Protein AF-A0A1G3RNI6-F1 (afdb_monomer_lite)

Secondary structure (DSSP, 8-state):
-----------S-----EEEE-TT-SSS--EEEE----HHHHHHHHHHTS---SS-S-PPPP-HHHHHHHHHHHHEEEEE---HHHHHHTTSS-GGGGGGS-TT-PPP-HHHHHHHHHH-HHHHHHHHHHHHHHHHHHHHHHHHHHHHS---

Structure (mmCIF, N/CA/C/O backbone):
data_AF-A0A1G3RNI6-F1
#
_entry.id   AF-A0A1G3RNI6-F1
#
loop_
_atom_site.group_PDB
_atom_site.id
_atom_site.type_symbol
_atom_site.label_atom_id
_atom_site.label_alt_id
_atom_site.label_comp_id
_atom_site.label_asym_id
_atom_site.label_entity_id
_atom_site.label_seq_id
_atom_site.pdbx_PDB_ins_code
_atom_site.Cartn_x
_atom_site.Cartn_y
_atom_site.Cartn_z
_atom_site.occupancy
_atom_site.B_iso_or_equiv
_atom_site.auth_seq_id
_atom_site.auth_comp_id
_atom_site.auth_asym_id
_atom_site.auth_atom_id
_atom_site.pdbx_PDB_model_num
ATOM 1 N N . MET A 1 1 ? -11.622 -28.013 6.975 1.00 34.78 1 MET A N 1
ATOM 2 C CA . MET A 1 1 ? -12.520 -26.956 6.471 1.00 34.78 1 MET A CA 1
ATOM 3 C C . MET 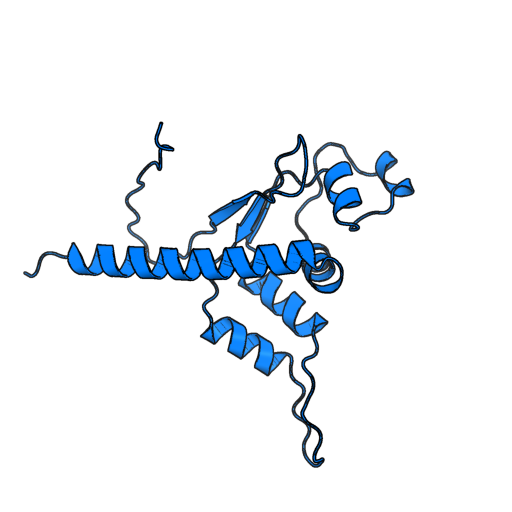A 1 1 ? -11.698 -26.106 5.522 1.00 34.78 1 MET A C 1
ATOM 5 O O . MET A 1 1 ? -10.771 -25.456 5.979 1.00 34.78 1 MET A O 1
ATOM 9 N N . SER A 1 2 ? -11.947 -26.224 4.220 1.00 32.47 2 SER A N 1
ATOM 10 C CA . SER A 1 2 ? -11.249 -25.458 3.178 1.00 32.47 2 SER A CA 1
ATOM 11 C C . SER A 1 2 ? -12.002 -24.150 2.922 1.00 32.47 2 SER A C 1
ATOM 13 O O . SER A 1 2 ? -13.236 -24.193 2.902 1.00 32.47 2 SER A O 1
ATOM 15 N N . PRO A 1 3 ? -11.327 -23.007 2.714 1.00 44.94 3 PRO A N 1
ATOM 16 C CA . PRO A 1 3 ? -12.014 -21.787 2.329 1.00 44.94 3 PRO A CA 1
ATOM 17 C C . PRO A 1 3 ? -12.487 -21.920 0.876 1.00 44.94 3 PRO A C 1
ATOM 19 O O . PRO A 1 3 ? -11.735 -22.306 -0.019 1.00 44.94 3 PRO A O 1
ATOM 22 N N . PHE A 1 4 ? -13.771 -21.642 0.669 1.00 38.84 4 PHE A N 1
ATOM 23 C CA . PHE A 1 4 ? -14.420 -21.584 -0.635 1.00 38.84 4 PHE A CA 1
ATOM 24 C C . PHE A 1 4 ? -13.830 -20.429 -1.458 1.00 38.84 4 PHE A C 1
ATOM 26 O O . PHE A 1 4 ? -14.172 -19.271 -1.231 1.00 38.84 4 PHE A O 1
ATOM 33 N N . PHE A 1 5 ? -12.995 -20.741 -2.448 1.00 46.09 5 PHE A N 1
ATOM 34 C CA . PHE A 1 5 ? -12.759 -19.856 -3.587 1.00 46.09 5 PHE A CA 1
ATOM 35 C C . PHE A 1 5 ? -13.867 -20.117 -4.613 1.00 46.09 5 PHE A C 1
ATOM 37 O O . PHE A 1 5 ? -13.974 -21.219 -5.149 1.00 46.09 5 PHE A O 1
ATOM 44 N N . LYS A 1 6 ? -14.736 -19.131 -4.863 1.00 40.56 6 LYS A N 1
ATOM 45 C CA . LYS A 1 6 ? -15.670 -19.187 -5.996 1.00 40.56 6 LYS A CA 1
ATOM 46 C C . LYS A 1 6 ? -14.869 -18.954 -7.276 1.00 40.56 6 LYS A C 1
ATOM 48 O O . LYS A 1 6 ? -14.394 -17.847 -7.503 1.00 40.56 6 LYS A O 1
ATOM 53 N N . GLU A 1 7 ? -14.741 -19.984 -8.107 1.00 42.66 7 GLU A N 1
ATOM 54 C CA . GLU A 1 7 ? -14.237 -19.839 -9.473 1.00 42.66 7 GLU A CA 1
ATOM 55 C C . GLU A 1 7 ? -15.207 -18.953 -10.268 1.00 42.66 7 GLU A C 1
ATOM 57 O O . GLU A 1 7 ? -16.403 -19.232 -10.360 1.00 42.66 7 GLU A O 1
ATOM 62 N N . HIS A 1 8 ? -14.712 -17.843 -10.806 1.00 41.16 8 HIS A N 1
ATOM 63 C CA . HIS A 1 8 ? -15.360 -17.117 -11.895 1.00 41.16 8 HIS A CA 1
ATOM 64 C C . HIS A 1 8 ? -14.480 -17.313 -13.128 1.00 41.16 8 HIS A C 1
ATOM 66 O O . HIS A 1 8 ? -13.264 -17.132 -13.072 1.00 41.16 8 HIS A O 1
ATOM 72 N N . SER A 1 9 ? -15.079 -17.773 -14.224 1.00 40.81 9 SER A N 1
ATOM 73 C CA . SER A 1 9 ? -14.409 -17.937 -15.510 1.00 40.81 9 SER A CA 1
ATOM 74 C C . SER A 1 9 ? -14.137 -16.556 -16.110 1.00 40.81 9 SER A C 1
ATOM 76 O O . SER A 1 9 ? -15.061 -15.901 -16.584 1.00 40.81 9 SER A O 1
ATOM 78 N N . TYR A 1 10 ? -12.883 -16.110 -16.067 1.00 46.41 10 TYR A N 1
ATOM 79 C CA . TYR A 1 10 ? -12.457 -14.822 -16.618 1.00 46.41 10 TYR A CA 1
ATOM 80 C C . TYR A 1 10 ? -12.061 -14.974 -18.092 1.00 46.41 10 TYR A C 1
ATOM 82 O O . TYR A 1 10 ? -10.974 -15.465 -18.403 1.00 46.41 10 TYR A O 1
ATOM 90 N N . GLN A 1 11 ? -12.956 -14.559 -18.988 1.00 43.53 11 GLN A N 1
ATOM 91 C CA . GLN A 1 11 ? -12.636 -14.183 -20.366 1.00 43.53 11 GLN A CA 1
ATOM 92 C C . GLN A 1 11 ? -12.440 -12.662 -20.404 1.00 43.53 11 GLN A C 1
ATOM 94 O O . GLN A 1 11 ? -13.375 -11.957 -20.739 1.00 43.53 11 GLN A O 1
ATOM 99 N N . ASP A 1 12 ? -11.279 -12.166 -19.980 1.00 46.31 12 ASP A N 1
ATOM 100 C CA . ASP A 1 12 ? -10.698 -10.892 -20.434 1.00 46.31 12 ASP A CA 1
ATOM 101 C C . ASP A 1 12 ? -9.311 -10.717 -19.794 1.00 46.31 12 ASP A C 1
ATOM 103 O O . ASP A 1 12 ? -9.084 -11.116 -18.650 1.00 46.31 12 ASP A O 1
ATOM 107 N N . ASP A 1 13 ? -8.365 -10.146 -20.543 1.00 55.03 13 ASP A N 1
ATOM 108 C CA . ASP A 1 13 ? -7.014 -9.766 -20.086 1.00 55.03 13 ASP A CA 1
ATOM 109 C C . ASP A 1 13 ? -7.034 -8.491 -19.204 1.00 55.03 13 ASP A C 1
ATOM 111 O O . ASP A 1 13 ? -6.018 -7.809 -19.044 1.00 55.03 13 ASP A O 1
ATOM 115 N N . GLU A 1 14 ? -8.185 -8.141 -18.622 1.00 60.84 14 GLU A N 1
ATOM 116 C CA . GLU A 1 14 ? -8.299 -7.031 -17.681 1.00 60.84 14 GLU A CA 1
ATOM 117 C C . GLU A 1 14 ? -7.696 -7.422 -16.328 1.00 60.84 14 GLU A C 1
ATOM 119 O O . GLU A 1 14 ? -8.068 -8.400 -15.677 1.00 60.84 14 GLU A O 1
ATOM 124 N N . LEU A 1 15 ? -6.710 -6.639 -15.895 1.00 68.31 15 LEU A N 1
ATOM 125 C CA . LEU A 1 15 ? -6.108 -6.777 -14.578 1.00 68.31 15 LEU A CA 1
ATOM 126 C C . LEU A 1 15 ? -7.135 -6.321 -13.536 1.00 68.31 15 LEU A C 1
ATOM 128 O O . LEU A 1 15 ? -7.372 -5.127 -13.370 1.00 68.31 15 LEU A O 1
ATOM 132 N N . HIS A 1 16 ? -7.759 -7.272 -12.845 1.00 80.75 16 HIS A N 1
ATOM 133 C CA . HIS A 1 16 ? -8.757 -6.958 -11.828 1.00 80.75 16 HIS A CA 1
ATOM 134 C C . HIS A 1 16 ? -8.106 -6.656 -10.473 1.00 80.75 16 HIS A C 1
ATOM 136 O O . HIS A 1 16 ? -7.208 -7.390 -10.043 1.00 80.75 16 HIS A O 1
ATOM 142 N N . PRO A 1 17 ? -8.571 -5.617 -9.758 1.00 89.81 17 PRO A N 1
ATOM 143 C CA . PRO A 1 17 ? -8.161 -5.394 -8.383 1.00 89.81 17 PRO A CA 1
ATOM 144 C C . PRO A 1 17 ? -8.478 -6.604 -7.496 1.00 89.81 17 PRO A C 1
ATOM 146 O O . PRO A 1 17 ? -9.539 -7.214 -7.631 1.00 89.81 17 PRO A O 1
ATOM 149 N N . VAL A 1 18 ? -7.580 -6.921 -6.566 1.00 90.38 18 VAL A N 1
ATOM 150 C CA . VAL A 1 18 ? -7.805 -7.923 -5.513 1.00 90.38 18 VAL A CA 1
ATOM 151 C C . VAL A 1 18 ? -7.802 -7.227 -4.161 1.00 90.38 18 VAL A C 1
ATOM 153 O O . VAL A 1 18 ? -6.924 -6.414 -3.880 1.00 90.38 18 VAL A O 1
ATOM 156 N N . ASP A 1 19 ? -8.793 -7.548 -3.333 1.00 93.06 19 ASP A N 1
ATOM 157 C CA . ASP A 1 19 ? -8.934 -6.997 -1.987 1.00 93.06 19 ASP A CA 1
ATOM 158 C C . ASP A 1 19 ? -8.066 -7.804 -1.005 1.00 93.06 19 ASP A C 1
ATOM 160 O O . ASP A 1 19 ? -8.241 -9.016 -0.861 1.00 93.06 19 ASP A O 1
ATOM 164 N N . PHE A 1 20 ? -7.153 -7.124 -0.310 1.00 93.75 20 PHE A N 1
ATOM 165 C CA . PHE A 1 20 ? -6.329 -7.675 0.766 1.00 93.75 20 PHE A CA 1
ATOM 166 C C . PHE A 1 20 ? -6.787 -7.108 2.108 1.00 93.75 20 PHE A C 1
ATOM 168 O O . PHE A 1 20 ? -6.869 -5.892 2.274 1.00 93.75 20 PHE A O 1
ATOM 175 N N . GLU A 1 21 ? -7.076 -7.982 3.070 1.00 94.94 21 GLU A N 1
ATOM 176 C CA . GLU A 1 21 ? -7.467 -7.590 4.428 1.00 94.94 21 GLU A CA 1
ATOM 177 C C . GLU A 1 21 ? -6.225 -7.234 5.254 1.00 94.94 21 GLU A C 1
ATOM 179 O O . GLU A 1 21 ? -5.274 -8.017 5.333 1.00 94.94 21 GLU A O 1
ATOM 184 N N . TYR A 1 22 ? -6.226 -6.046 5.858 1.00 94.56 22 TYR A N 1
ATOM 185 C CA . TYR A 1 22 ? -5.140 -5.576 6.707 1.00 94.56 22 TYR A CA 1
ATOM 186 C C . TYR A 1 22 ? -5.221 -6.262 8.079 1.00 94.56 22 TYR A C 1
ATOM 188 O O . TYR A 1 22 ? -6.173 -6.028 8.823 1.00 94.56 22 TYR A O 1
ATOM 196 N N . PRO A 1 23 ? -4.237 -7.091 8.466 1.00 93.00 23 PRO A N 1
ATOM 197 C CA . PRO A 1 23 ? -4.402 -8.010 9.593 1.00 93.00 23 PRO A CA 1
ATOM 198 C C . PRO A 1 23 ? -4.161 -7.362 10.963 1.00 93.00 23 PRO A C 1
ATOM 200 O O . PRO A 1 23 ? -4.356 -8.007 11.991 1.00 93.00 23 PRO A O 1
ATOM 203 N N . PHE A 1 24 ? -3.701 -6.108 11.004 1.00 90.00 24 PHE A N 1
ATOM 204 C CA . PHE A 1 24 ? -3.282 -5.442 12.242 1.00 90.00 24 PHE A CA 1
ATOM 205 C C . PHE A 1 24 ? -4.364 -4.548 12.861 1.00 90.00 24 PHE A C 1
ATOM 207 O O . PHE A 1 24 ? -4.081 -3.803 13.797 1.00 90.00 24 PHE A O 1
ATOM 214 N N . VAL A 1 25 ? -5.600 -4.617 12.364 1.00 86.06 25 VAL A N 1
ATOM 215 C CA . VAL A 1 25 ? -6.756 -3.940 12.962 1.00 86.06 25 VAL A CA 1
ATOM 216 C C . VAL A 1 25 ? -7.660 -4.970 13.628 1.00 86.06 25 VAL A C 1
ATOM 218 O O . VAL A 1 25 ? -8.107 -5.929 13.008 1.00 86.06 25 VAL A O 1
ATOM 221 N N . GLN A 1 26 ? -7.878 -4.809 14.932 1.00 74.19 26 GLN A N 1
ATOM 222 C CA . GLN A 1 26 ? -8.742 -5.699 15.707 1.00 74.19 26 GLN A CA 1
ATOM 223 C C . GLN A 1 26 ? -10.196 -5.233 15.602 1.00 74.19 26 GLN A C 1
ATOM 225 O O . GLN A 1 26 ? -10.470 -4.035 15.664 1.00 74.19 26 GLN A O 1
ATOM 230 N N . ASP A 1 27 ? -11.110 -6.194 15.454 1.00 76.62 27 ASP A N 1
ATOM 231 C CA . ASP A 1 27 ? -12.571 -6.014 15.427 1.00 76.62 27 ASP A CA 1
ATOM 232 C C . ASP A 1 27 ? -13.139 -5.203 14.248 1.00 76.62 27 ASP A C 1
ATOM 234 O O . ASP A 1 27 ? -14.351 -4.999 14.163 1.00 76.62 27 ASP A O 1
ATOM 238 N N . GLU A 1 28 ? -12.295 -4.792 13.301 1.00 84.12 28 GLU A N 1
ATOM 239 C CA . GLU A 1 28 ? -12.689 -4.034 12.116 1.00 84.12 28 GLU A CA 1
ATOM 240 C C . GLU A 1 28 ? -12.071 -4.620 10.853 1.00 84.12 28 GLU A C 1
ATOM 242 O O . GLU A 1 28 ? -10.932 -5.076 10.855 1.00 84.12 28 GLU A O 1
ATOM 247 N N . LYS A 1 29 ? -12.829 -4.600 9.754 1.00 90.06 29 LYS A N 1
ATOM 248 C CA . LYS A 1 29 ? -12.363 -5.097 8.459 1.00 90.06 29 LYS A CA 1
ATOM 249 C C . LYS A 1 29 ? -11.926 -3.933 7.588 1.00 90.06 29 LYS A C 1
ATOM 251 O O . LYS A 1 29 ? -12.768 -3.287 6.970 1.00 90.06 29 LYS A O 1
ATOM 256 N N . PHE A 1 30 ? -10.620 -3.702 7.530 1.00 93.75 30 PHE A N 1
ATOM 257 C CA . PHE A 1 30 ? -10.009 -2.768 6.591 1.00 93.75 30 PHE A CA 1
ATOM 258 C C . PHE A 1 30 ? -9.380 -3.544 5.437 1.00 93.75 30 PHE A C 1
ATOM 260 O O . PHE A 1 30 ? -8.521 -4.396 5.659 1.00 93.75 30 PHE A O 1
ATOM 267 N N . CYS A 1 31 ? -9.806 -3.250 4.210 1.00 94.75 31 CYS A N 1
ATOM 268 C CA . CYS A 1 31 ? -9.292 -3.902 3.010 1.00 94.75 31 CYS A CA 1
ATOM 269 C C . CYS A 1 31 ? -8.693 -2.883 2.045 1.00 94.75 31 CYS A C 1
ATOM 271 O O . CYS A 1 31 ? -9.300 -1.842 1.791 1.00 94.75 31 CYS A O 1
ATOM 273 N N . VAL A 1 32 ? -7.557 -3.228 1.442 1.00 95.94 32 VAL A N 1
ATOM 274 C CA . VAL A 1 32 ? -6.935 -2.461 0.356 1.00 95.94 32 VAL A CA 1
ATOM 275 C C . VAL A 1 32 ? -7.080 -3.236 -0.946 1.00 95.94 32 VAL A C 1
ATOM 277 O O . VAL A 1 32 ? -6.714 -4.406 -1.026 1.00 95.94 32 VAL A O 1
ATOM 280 N N . SER A 1 33 ? -7.629 -2.581 -1.963 1.00 95.69 33 SER A N 1
ATOM 281 C CA . SER A 1 33 ? -7.784 -3.131 -3.306 1.00 95.69 33 SER A CA 1
ATOM 282 C C . SER A 1 33 ? -6.523 -2.832 -4.112 1.00 95.69 33 SER A C 1
ATOM 284 O O . SER A 1 33 ? -6.223 -1.665 -4.374 1.00 95.69 33 SER A O 1
ATOM 286 N N . LEU A 1 34 ? -5.797 -3.870 -4.526 1.00 94.19 34 LEU A N 1
ATOM 287 C CA . LEU A 1 34 ? -4.540 -3.732 -5.261 1.00 94.19 34 LEU A CA 1
ATOM 288 C C . LEU A 1 34 ? -4.639 -4.262 -6.692 1.00 94.19 34 LEU A C 1
ATOM 290 O O . LEU A 1 34 ? -5.205 -5.326 -6.942 1.00 94.19 34 LEU A O 1
ATOM 294 N N . LEU A 1 35 ? -4.045 -3.520 -7.621 1.00 91.50 35 LEU A N 1
ATOM 295 C CA . LEU A 1 35 ? -3.759 -3.932 -8.986 1.00 91.50 35 LEU A CA 1
ATOM 296 C C . LEU A 1 35 ? -2.399 -4.643 -9.055 1.00 91.50 35 LEU A C 1
ATOM 298 O O . LEU A 1 35 ? -1.478 -4.311 -8.303 1.00 91.50 35 LEU A O 1
ATOM 302 N N . PRO A 1 36 ? -2.238 -5.600 -9.982 1.00 84.94 36 PRO A N 1
ATOM 303 C CA . PRO A 1 36 ? -0.954 -6.239 -10.218 1.00 84.94 36 PRO A CA 1
ATOM 304 C C . PRO A 1 36 ? 0.061 -5.225 -10.725 1.00 84.94 36 PRO A C 1
ATOM 306 O O . PRO A 1 36 ? -0.076 -4.695 -11.827 1.00 84.94 36 PRO A O 1
ATOM 309 N N . VAL A 1 37 ? 1.132 -5.057 -9.956 1.00 87.75 37 VAL A N 1
ATOM 310 C CA . VAL A 1 37 ? 2.329 -4.346 -10.396 1.00 87.75 37 VAL A CA 1
ATOM 311 C C . VAL A 1 37 ? 3.504 -5.298 -10.307 1.00 87.75 37 VAL A C 1
ATOM 313 O O . VAL A 1 37 ? 3.883 -5.708 -9.212 1.00 87.75 37 VAL A O 1
ATOM 316 N N . ASP A 1 38 ? 4.071 -5.675 -11.451 1.00 85.50 38 ASP A N 1
ATOM 317 C CA . ASP A 1 38 ? 5.190 -6.618 -11.484 1.00 85.50 38 ASP A CA 1
ATOM 318 C C . ASP A 1 38 ? 6.503 -5.972 -11.015 1.00 85.50 38 ASP A C 1
ATOM 320 O O . ASP A 1 38 ? 6.654 -4.746 -10.952 1.00 85.50 38 ASP A O 1
ATOM 324 N N . ARG A 1 39 ? 7.504 -6.802 -10.707 1.00 88.38 39 ARG A N 1
ATOM 325 C CA . ARG A 1 39 ? 8.819 -6.309 -10.286 1.00 88.38 39 ARG A CA 1
ATOM 326 C C . ARG A 1 39 ? 9.453 -5.327 -11.280 1.00 88.38 39 ARG A C 1
ATOM 328 O O . ARG A 1 39 ? 10.091 -4.366 -10.853 1.00 88.38 39 ARG A O 1
ATOM 335 N N . LYS A 1 40 ? 9.291 -5.526 -12.594 1.00 89.25 40 LYS A N 1
ATOM 336 C CA . LYS A 1 40 ? 9.880 -4.632 -13.610 1.00 89.25 40 LYS A CA 1
ATOM 337 C C . LYS A 1 40 ? 9.223 -3.255 -13.582 1.00 89.25 40 LYS A C 1
ATOM 339 O O . LYS A 1 40 ? 9.907 -2.247 -13.762 1.00 89.25 40 LYS A O 1
ATOM 344 N N . GLN A 1 41 ? 7.915 -3.202 -13.359 1.00 90.69 41 GLN A N 1
ATOM 345 C CA . GLN A 1 41 ? 7.162 -1.970 -13.177 1.00 90.69 41 GLN A CA 1
ATOM 346 C C . GLN A 1 41 ? 7.594 -1.273 -11.886 1.00 90.69 41 GLN A C 1
ATOM 348 O O . GLN A 1 41 ? 7.953 -0.099 -11.954 1.00 90.69 41 GLN A O 1
ATOM 353 N N . ARG A 1 42 ? 7.704 -1.987 -10.754 1.00 91.38 42 ARG A N 1
ATOM 354 C CA . ARG A 1 42 ? 8.239 -1.419 -9.498 1.00 91.38 42 ARG A CA 1
ATOM 355 C C . ARG A 1 42 ? 9.643 -0.828 -9.700 1.00 91.38 42 ARG A C 1
ATOM 357 O O . ARG A 1 42 ? 9.883 0.327 -9.359 1.00 91.38 42 ARG A O 1
ATOM 364 N N . GLU A 1 43 ? 10.544 -1.549 -10.370 1.00 91.69 43 GLU A N 1
ATOM 365 C CA . GLU A 1 43 ? 11.889 -1.059 -10.715 1.00 91.69 43 GLU A CA 1
ATOM 366 C C . GLU A 1 43 ? 11.862 0.180 -11.629 1.00 91.69 43 GLU A C 1
ATOM 368 O O . GLU A 1 43 ? 12.705 1.074 -11.501 1.00 91.69 43 GLU A O 1
ATOM 373 N N . LYS A 1 44 ? 10.906 0.263 -12.562 1.00 93.44 44 LYS A N 1
ATOM 374 C CA . LYS A 1 44 ? 10.713 1.445 -13.415 1.00 93.44 44 LYS A CA 1
ATOM 375 C C . LYS A 1 44 ? 10.280 2.655 -12.587 1.00 93.44 44 LYS A C 1
ATOM 377 O O . LYS A 1 44 ? 10.845 3.730 -12.784 1.00 93.44 44 LYS A O 1
ATOM 382 N N . LEU A 1 45 ? 9.343 2.480 -11.656 1.00 93.38 45 LEU A N 1
ATOM 383 C CA . LEU A 1 45 ? 8.904 3.541 -10.746 1.00 93.38 45 LEU A CA 1
ATOM 384 C C . LEU A 1 45 ? 10.060 4.016 -9.857 1.00 93.38 45 LEU A C 1
ATOM 386 O O . LEU A 1 45 ? 10.286 5.219 -9.737 1.00 93.38 45 LEU A O 1
ATOM 390 N N . MET A 1 46 ? 10.865 3.092 -9.320 1.00 91.12 46 MET A N 1
ATOM 391 C CA . MET A 1 46 ? 12.068 3.436 -8.548 1.00 91.12 46 MET A CA 1
ATOM 392 C C . MET A 1 46 ? 13.046 4.282 -9.374 1.00 91.12 46 MET A C 1
ATOM 394 O O . MET A 1 46 ? 13.537 5.306 -8.903 1.00 91.12 46 MET A O 1
ATOM 398 N N . LYS A 1 47 ? 13.300 3.899 -10.634 1.00 90.00 47 LYS A N 1
ATOM 399 C CA . LYS A 1 47 ? 14.172 4.663 -11.545 1.00 90.00 47 LYS A CA 1
ATOM 400 C C . LYS A 1 47 ? 13.626 6.059 -11.839 1.00 90.00 47 LYS A C 1
ATOM 402 O O . LYS A 1 47 ? 14.409 6.997 -11.910 1.00 90.00 47 LYS A O 1
ATOM 407 N N . GLN A 1 48 ? 12.313 6.203 -12.008 1.00 89.94 48 GLN A N 1
ATOM 408 C CA . GLN A 1 48 ? 11.667 7.503 -12.228 1.00 89.94 48 GLN A CA 1
ATOM 409 C C . GLN A 1 48 ? 11.743 8.406 -10.993 1.00 89.94 48 GLN A C 1
ATOM 411 O O . GLN A 1 48 ? 11.901 9.616 -11.129 1.00 89.94 48 GLN A O 1
ATOM 416 N N . ALA A 1 49 ? 11.680 7.818 -9.800 1.00 91.00 49 ALA A N 1
ATOM 417 C CA . ALA A 1 49 ? 11.841 8.522 -8.534 1.00 91.00 49 ALA A CA 1
ATOM 418 C C . ALA A 1 49 ? 13.312 8.814 -8.175 1.00 91.00 49 ALA A C 1
ATOM 420 O O . ALA A 1 49 ? 13.583 9.507 -7.197 1.00 91.00 49 ALA A O 1
ATOM 421 N N . THR A 1 50 ? 14.273 8.305 -8.952 1.00 88.38 50 THR A N 1
ATOM 422 C CA . THR A 1 50 ? 15.703 8.537 -8.733 1.00 88.38 50 THR A CA 1
ATOM 423 C C . THR A 1 50 ? 16.175 9.717 -9.593 1.00 88.38 50 THR A C 1
ATOM 425 O O . THR A 1 50 ? 16.149 9.624 -10.824 1.00 88.38 50 THR A O 1
ATOM 428 N N . PRO A 1 51 ? 16.628 10.835 -9.002 1.00 80.19 51 PRO A N 1
ATOM 429 C CA . PRO A 1 51 ? 17.103 11.981 -9.762 1.00 80.19 51 PRO A CA 1
ATOM 430 C C . PRO A 1 51 ? 18.362 11.623 -10.563 1.00 80.19 51 PRO A C 1
ATOM 432 O O . PRO A 1 51 ? 19.338 11.093 -10.033 1.00 80.19 51 PRO A O 1
ATOM 435 N N . GLN A 1 52 ? 18.370 11.953 -11.857 1.00 72.12 52 GLN A N 1
ATOM 436 C CA . GLN A 1 52 ? 19.560 11.801 -12.694 1.00 72.12 52 GLN A CA 1
ATOM 437 C C . GLN A 1 52 ? 20.532 12.955 -12.428 1.00 72.12 52 GLN A C 1
ATOM 439 O O . GLN A 1 52 ? 20.365 14.052 -12.959 1.00 72.12 52 GLN A O 1
ATOM 444 N N . GLN A 1 53 ? 21.573 12.722 -11.628 1.00 63.97 53 GLN A N 1
ATOM 445 C CA . GLN A 1 53 ? 22.657 13.694 -11.487 1.00 63.97 53 GLN A CA 1
ATOM 446 C C . GLN A 1 53 ? 23.696 13.509 -12.600 1.00 63.97 53 GLN A C 1
ATOM 448 O O . GLN A 1 53 ? 24.361 12.479 -12.698 1.00 63.97 53 GLN A O 1
ATOM 453 N N . LYS A 1 54 ? 23.866 14.534 -13.444 1.00 59.91 54 LYS A N 1
ATOM 454 C CA . LYS A 1 54 ? 25.007 14.636 -14.363 1.00 59.91 54 LYS A CA 1
ATOM 455 C C . LYS A 1 54 ? 26.171 15.303 -13.626 1.00 59.91 54 LYS A C 1
ATOM 457 O O . LYS A 1 54 ? 26.096 16.489 -13.329 1.00 59.91 54 LYS A O 1
ATOM 462 N N . GLY A 1 55 ? 27.252 14.561 -13.378 1.00 63.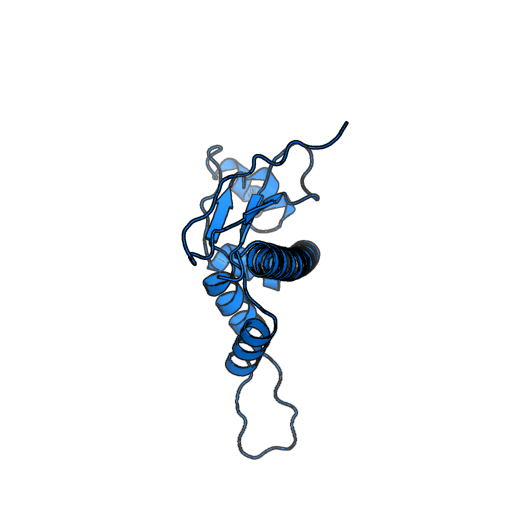47 55 GLY A N 1
ATOM 463 C CA . GLY A 1 55 ? 28.570 15.159 -13.116 1.00 63.47 55 GLY A CA 1
ATOM 464 C C . GLY A 1 55 ? 29.214 14.950 -11.742 1.00 63.47 55 GLY A C 1
ATOM 465 O O . GLY A 1 55 ? 30.317 15.449 -11.555 1.00 63.47 55 GLY A O 1
ATOM 466 N N . PHE A 1 56 ? 28.628 14.195 -10.807 1.00 57.38 56 PHE A N 1
ATOM 467 C CA . PHE A 1 56 ? 29.283 13.891 -9.525 1.00 57.38 56 PHE A CA 1
ATOM 468 C C . PHE A 1 56 ? 29.222 12.400 -9.176 1.00 57.38 56 PHE A C 1
ATOM 470 O O . PHE A 1 56 ? 28.263 11.710 -9.504 1.00 57.38 56 PHE A O 1
ATOM 477 N N . ARG A 1 57 ? 30.275 11.902 -8.509 1.00 61.31 57 ARG A N 1
ATOM 478 C CA . ARG A 1 57 ? 30.436 10.517 -8.018 1.00 61.31 57 ARG A CA 1
ATOM 479 C C . ARG A 1 57 ? 29.557 10.230 -6.788 1.00 61.31 57 ARG A C 1
ATOM 481 O O . ARG A 1 57 ? 30.042 9.676 -5.806 1.00 61.31 57 ARG A O 1
ATOM 488 N N . VAL A 1 58 ? 28.302 10.664 -6.803 1.00 63.59 58 VAL A N 1
ATOM 489 C CA . VAL A 1 58 ? 27.343 10.397 -5.726 1.00 63.59 58 VAL A CA 1
ATOM 490 C C . VAL A 1 58 ? 26.335 9.394 -6.263 1.00 63.59 58 VAL A C 1
ATOM 492 O O . VAL A 1 58 ? 25.789 9.589 -7.348 1.00 63.59 58 VAL A O 1
ATOM 495 N N . THR A 1 59 ? 26.127 8.298 -5.536 1.00 71.38 59 THR A N 1
ATOM 496 C CA . THR A 1 59 ? 25.057 7.350 -5.852 1.00 71.38 59 THR A CA 1
ATOM 497 C C . THR A 1 59 ? 23.733 8.095 -5.702 1.00 71.38 59 THR A C 1
ATOM 499 O O . THR A 1 59 ? 23.460 8.583 -4.606 1.00 71.38 59 THR A O 1
ATOM 502 N N . PRO A 1 60 ? 22.933 8.249 -6.768 1.00 74.88 60 PRO A N 1
ATOM 503 C CA . PRO A 1 60 ? 21.687 8.983 -6.662 1.00 74.88 60 PRO A CA 1
ATOM 504 C C . PRO A 1 60 ? 20.735 8.237 -5.721 1.00 74.88 60 PRO A C 1
ATOM 506 O O . PRO A 1 60 ? 20.504 7.038 -5.876 1.00 74.88 60 PRO A O 1
ATOM 509 N N . GLU A 1 61 ? 20.219 8.955 -4.728 1.00 84.38 61 GLU A N 1
ATOM 510 C CA . GLU A 1 61 ? 19.276 8.425 -3.746 1.00 84.38 61 GLU A CA 1
ATOM 511 C C . GLU A 1 61 ? 17.852 8.478 -4.300 1.00 84.38 61 GLU A C 1
ATOM 513 O O . GLU A 1 61 ? 17.461 9.443 -4.960 1.00 84.38 61 GLU A O 1
ATOM 518 N N . ILE A 1 62 ? 17.066 7.435 -4.040 1.00 87.62 62 ILE A N 1
ATOM 519 C CA . ILE A 1 62 ? 15.661 7.385 -4.448 1.00 87.62 62 ILE A CA 1
ATOM 520 C C . ILE A 1 62 ? 14.890 8.439 -3.651 1.00 87.62 62 ILE A C 1
ATOM 522 O O . ILE A 1 62 ? 14.968 8.474 -2.425 1.00 87.62 62 ILE A O 1
ATOM 526 N N . ASN A 1 63 ? 14.090 9.260 -4.330 1.00 91.81 63 ASN A N 1
ATOM 527 C CA . ASN A 1 63 ? 13.089 10.067 -3.649 1.00 91.81 63 ASN A CA 1
ATOM 528 C C . ASN A 1 63 ? 11.915 9.162 -3.242 1.00 91.81 63 ASN A C 1
ATOM 530 O O . ASN A 1 63 ? 11.026 8.879 -4.046 1.00 91.81 63 ASN A O 1
ATOM 534 N N . THR A 1 64 ? 11.940 8.686 -1.998 1.00 91.25 64 THR A N 1
ATOM 535 C CA . THR A 1 64 ? 10.974 7.719 -1.458 1.00 91.25 64 THR A CA 1
ATOM 536 C C . THR A 1 64 ? 9.528 8.192 -1.585 1.00 91.25 64 THR A C 1
ATOM 538 O O . THR A 1 64 ? 8.683 7.424 -2.034 1.00 91.25 64 THR A O 1
ATOM 541 N N . SER A 1 65 ? 9.257 9.471 -1.313 1.00 92.38 65 SER A N 1
ATOM 542 C CA . SER A 1 65 ? 7.898 10.016 -1.396 1.00 92.38 65 SER A CA 1
ATOM 543 C C . SER A 1 65 ? 7.381 10.050 -2.840 1.00 92.38 65 SER A C 1
ATOM 545 O O . SER A 1 65 ? 6.244 9.661 -3.117 1.00 92.38 65 SER A O 1
ATOM 547 N N . LEU A 1 66 ? 8.237 10.416 -3.807 1.00 93.38 66 LEU A N 1
ATOM 548 C CA . LEU A 1 66 ? 7.886 10.317 -5.230 1.00 93.38 66 LEU A CA 1
ATOM 549 C C . LEU A 1 66 ? 7.642 8.867 -5.658 1.00 93.38 66 LEU A C 1
ATOM 551 O O . LEU A 1 66 ? 6.711 8.612 -6.422 1.00 93.38 66 LEU A O 1
ATOM 555 N N . TYR A 1 67 ? 8.452 7.925 -5.168 1.00 94.69 67 TYR A N 1
ATOM 556 C CA . TYR A 1 67 ? 8.266 6.504 -5.448 1.00 94.69 67 TYR A CA 1
ATOM 557 C C . TYR A 1 67 ? 6.940 5.986 -4.884 1.00 94.69 67 TYR A C 1
ATOM 559 O O . TYR A 1 67 ? 6.168 5.395 -5.632 1.00 94.69 67 TYR A O 1
ATOM 567 N N . HIS A 1 68 ? 6.638 6.240 -3.610 1.00 95.88 68 HIS A N 1
ATOM 568 C CA . HIS A 1 68 ? 5.405 5.776 -2.974 1.00 95.88 68 HIS A CA 1
ATOM 5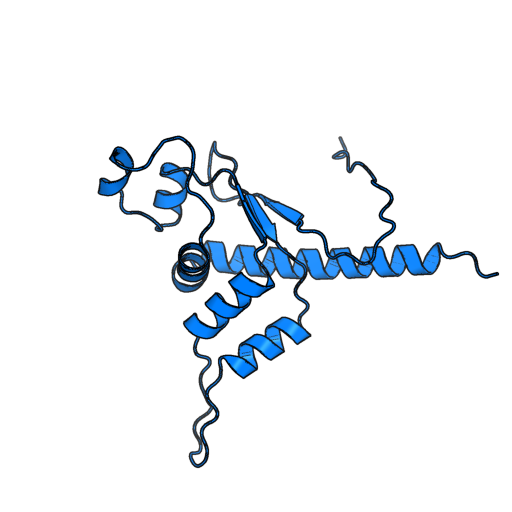69 C C . HIS A 1 68 ? 4.163 6.378 -3.621 1.00 95.88 68 HIS A C 1
ATOM 571 O O . HIS A 1 68 ? 3.219 5.653 -3.918 1.00 95.88 68 HIS A O 1
ATOM 577 N N . LYS A 1 69 ? 4.183 7.669 -3.954 1.00 95.75 69 LYS A N 1
ATOM 578 C CA . LYS A 1 69 ? 3.080 8.305 -4.680 1.00 95.75 69 LYS A CA 1
ATOM 579 C C . LYS A 1 69 ? 2.857 7.694 -6.063 1.00 95.75 69 LYS A C 1
ATOM 581 O O . LYS A 1 69 ? 1.716 7.549 -6.497 1.00 95.75 69 LYS A O 1
ATOM 586 N N . ALA A 1 70 ? 3.932 7.343 -6.766 1.00 95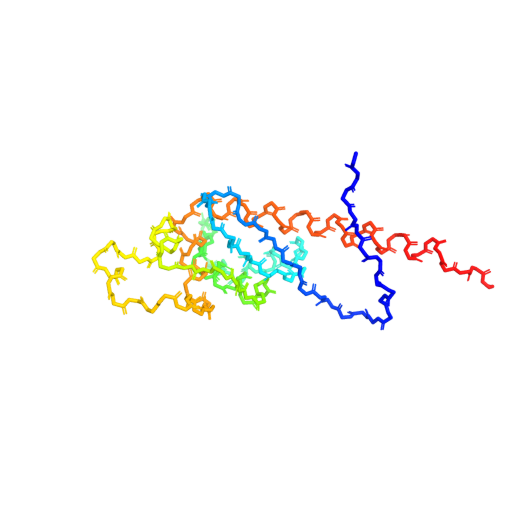.44 70 ALA A N 1
ATOM 587 C CA . ALA A 1 70 ? 3.830 6.659 -8.049 1.00 95.44 70 ALA A CA 1
ATOM 588 C C . ALA A 1 70 ? 3.327 5.216 -7.879 1.00 95.44 70 ALA A C 1
ATOM 590 O O . ALA A 1 70 ? 2.457 4.785 -8.627 1.00 95.44 70 ALA A O 1
ATOM 591 N N . LEU A 1 71 ? 3.812 4.501 -6.860 1.00 95.94 71 LEU A N 1
ATOM 592 C CA . LEU A 1 71 ? 3.379 3.144 -6.539 1.00 95.94 71 LEU A CA 1
ATOM 593 C C . LEU A 1 71 ? 1.891 3.098 -6.194 1.00 95.94 71 LEU A C 1
ATOM 595 O O . LEU A 1 71 ? 1.188 2.257 -6.733 1.00 95.94 71 LEU A O 1
ATOM 599 N N . VAL A 1 72 ? 1.393 4.017 -5.365 1.00 96.69 72 VAL A N 1
ATOM 600 C CA . VAL A 1 72 ? -0.035 4.096 -5.026 1.00 96.69 72 VAL A CA 1
ATOM 601 C C . VAL A 1 72 ? -0.878 4.308 -6.278 1.00 96.69 72 VAL A C 1
ATOM 603 O O . VAL A 1 72 ? -1.852 3.599 -6.485 1.00 96.69 72 VAL A O 1
ATOM 606 N N . LYS A 1 73 ? -0.484 5.223 -7.167 1.00 95.56 73 LYS A N 1
ATOM 607 C CA . LYS A 1 73 ? -1.241 5.483 -8.403 1.00 95.56 73 LYS A CA 1
ATOM 608 C C . LYS A 1 73 ? -1.333 4.279 -9.339 1.00 95.56 73 LYS A C 1
ATOM 610 O O . LYS A 1 73 ? -2.326 4.151 -10.043 1.00 95.56 73 LYS A O 1
ATOM 615 N N . GLU A 1 74 ? -0.300 3.446 -9.376 1.00 94.25 74 GLU A N 1
ATOM 616 C CA . GLU A 1 74 ? -0.240 2.281 -10.266 1.00 94.25 74 GLU A CA 1
ATOM 617 C C . GLU A 1 74 ? -0.830 1.023 -9.613 1.00 94.25 74 GLU A C 1
ATOM 619 O O . GLU A 1 74 ? -1.449 0.204 -10.288 1.00 94.25 74 GLU A O 1
ATOM 624 N N . ALA A 1 75 ? -0.637 0.858 -8.302 1.00 94.75 75 ALA A N 1
ATOM 625 C CA . ALA A 1 75 ? -0.946 -0.372 -7.585 1.00 94.75 75 ALA A CA 1
ATOM 626 C C . ALA A 1 75 ? -2.230 -0.307 -6.757 1.00 94.75 75 ALA A C 1
ATOM 628 O O . ALA A 1 75 ? -2.783 -1.357 -6.465 1.00 94.75 75 ALA A O 1
ATOM 629 N N . PHE A 1 76 ? -2.716 0.864 -6.343 1.00 96.44 76 PHE A N 1
ATOM 630 C CA . PHE A 1 76 ? -3.900 0.961 -5.485 1.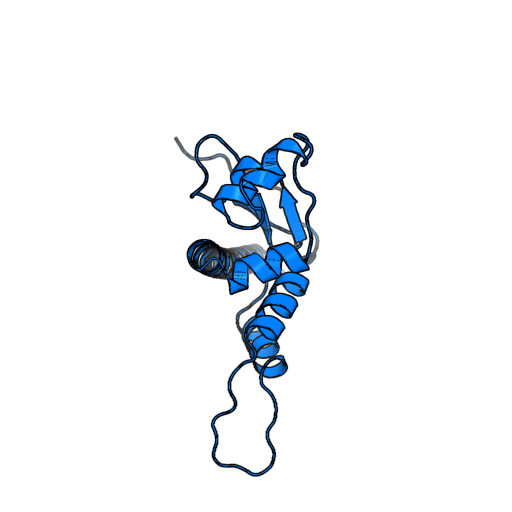00 96.44 76 PHE A CA 1
ATOM 631 C C . PHE A 1 76 ? -5.131 1.296 -6.326 1.00 96.44 76 PHE A C 1
ATOM 633 O O . PHE A 1 76 ? -5.218 2.355 -6.944 1.00 96.44 76 PHE A O 1
ATOM 640 N N . ALA A 1 77 ? -6.120 0.406 -6.294 1.00 95.06 77 ALA A N 1
ATOM 641 C CA . ALA A 1 77 ? -7.451 0.648 -6.849 1.00 95.06 77 ALA A CA 1
ATOM 642 C C . ALA A 1 77 ? -8.410 1.288 -5.831 1.00 95.06 77 ALA A C 1
ATOM 644 O O . ALA A 1 77 ? -9.479 1.765 -6.207 1.00 95.06 77 ALA A O 1
ATOM 645 N N . GLY A 1 78 ? -8.047 1.282 -4.547 1.00 95.62 78 GLY A N 1
ATOM 646 C CA . GLY A 1 78 ? -8.801 1.919 -3.475 1.00 95.62 78 GLY A CA 1
ATOM 647 C C . GLY A 1 78 ? -8.694 1.167 -2.155 1.00 95.62 78 GLY A C 1
ATOM 648 O O . GLY A 1 78 ? -7.890 0.248 -2.002 1.00 95.62 78 GLY A O 1
ATOM 649 N N . TRP A 1 79 ? -9.542 1.538 -1.201 1.00 95.56 79 TRP A N 1
ATOM 650 C CA . TRP A 1 79 ? -9.733 0.792 0.038 1.00 95.56 79 TRP A CA 1
ATOM 651 C C . TRP A 1 79 ? -11.198 0.781 0.466 1.00 95.56 79 TRP A C 1
ATOM 653 O O . TRP A 1 79 ? -12.020 1.545 -0.045 1.00 95.56 79 TRP A O 1
ATOM 663 N N . LYS A 1 80 ? -11.531 -0.084 1.422 1.00 93.19 80 LYS A N 1
ATOM 664 C CA . LYS A 1 80 ? -12.863 -0.194 2.027 1.00 93.19 80 LYS A CA 1
ATOM 665 C C . LYS A 1 80 ? -12.723 -0.456 3.522 1.00 93.19 80 LYS A C 1
ATOM 667 O O . LYS A 1 80 ? -11.774 -1.107 3.951 1.00 93.19 80 LYS A O 1
ATOM 672 N N . GLY A 1 81 ? -13.687 0.025 4.305 1.00 90.50 81 GLY A N 1
ATOM 673 C CA . GLY A 1 81 ? -13.729 -0.229 5.748 1.00 90.50 81 GLY A CA 1
ATOM 674 C C . GLY A 1 81 ? -12.669 0.521 6.561 1.00 90.50 81 GLY A C 1
ATOM 675 O O . GLY A 1 81 ? -12.394 0.141 7.694 1.00 90.50 81 GLY A O 1
ATOM 676 N N . LEU A 1 82 ? -12.076 1.588 6.008 1.00 91.88 82 LEU A N 1
ATOM 677 C CA . LEU A 1 82 ? -11.237 2.499 6.784 1.00 91.88 82 LEU A CA 1
ATOM 678 C C . LEU A 1 82 ? -12.134 3.352 7.681 1.00 91.88 82 LEU A C 1
ATOM 680 O O . LEU A 1 82 ? -12.719 4.324 7.220 1.00 91.88 82 LEU A O 1
ATOM 684 N N . THR A 1 83 ? -12.282 3.004 8.950 1.00 90.38 83 THR A N 1
ATOM 685 C CA . THR A 1 83 ? -13.002 3.853 9.909 1.00 90.38 83 THR A CA 1
ATOM 686 C C . THR A 1 83 ? -12.068 4.890 10.527 1.00 90.38 83 THR A C 1
ATOM 688 O O . THR A 1 83 ? -10.847 4.807 10.389 1.00 90.38 83 THR A O 1
ATOM 691 N N . ALA A 1 84 ? -12.628 5.844 11.273 1.00 88.50 84 ALA A N 1
ATOM 692 C CA . ALA A 1 84 ? -11.834 6.787 12.056 1.00 88.50 84 ALA A CA 1
ATOM 693 C C . ALA A 1 84 ? -10.899 6.065 13.051 1.00 88.50 84 ALA A C 1
ATOM 695 O O . ALA A 1 84 ? -9.730 6.417 13.165 1.00 88.50 84 ALA A O 1
ATOM 696 N N . LYS A 1 85 ? -11.367 4.994 13.704 1.00 87.75 85 LYS A N 1
ATOM 697 C CA . LYS A 1 85 ? -10.551 4.218 14.650 1.00 87.75 85 LYS A CA 1
ATOM 698 C C . LYS A 1 85 ? -9.401 3.490 13.950 1.00 87.75 85 LYS A C 1
ATOM 700 O O . LYS A 1 85 ? -8.276 3.487 14.443 1.00 87.75 85 LYS A O 1
ATOM 705 N N . VAL A 1 86 ? -9.646 2.908 12.773 1.00 89.75 86 VAL A N 1
ATOM 706 C CA . VAL A 1 86 ? -8.569 2.306 11.971 1.00 89.75 86 VAL A CA 1
ATOM 707 C C . VAL A 1 86 ? -7.581 3.368 11.493 1.00 89.75 86 VAL A C 1
ATOM 709 O O . VAL A 1 86 ? -6.374 3.157 11.572 1.00 89.75 86 VAL A O 1
ATOM 712 N N . ALA A 1 87 ? -8.066 4.520 11.035 1.00 89.75 87 ALA A N 1
ATOM 713 C CA . ALA A 1 87 ? -7.215 5.607 10.570 1.00 89.75 87 ALA A CA 1
ATOM 714 C C . ALA A 1 87 ? -6.334 6.190 11.686 1.00 89.75 87 ALA A C 1
ATOM 716 O O . ALA A 1 87 ? -5.174 6.508 11.436 1.00 89.75 87 ALA A O 1
ATOM 717 N N . GLU A 1 88 ? -6.840 6.280 12.917 1.00 88.94 88 GLU A N 1
ATOM 718 C CA . GLU A 1 88 ? -6.043 6.644 14.094 1.00 88.94 88 GLU A CA 1
ATOM 719 C C . GLU A 1 88 ? -4.947 5.602 14.360 1.00 88.94 88 GLU A C 1
ATOM 721 O O . GLU A 1 88 ? -3.779 5.964 14.493 1.00 88.94 88 GLU A O 1
ATOM 726 N N . ASN A 1 89 ? -5.290 4.307 14.355 1.00 88.50 89 ASN A N 1
ATOM 727 C CA . ASN A 1 89 ? -4.314 3.221 14.529 1.00 88.50 89 ASN A CA 1
ATOM 728 C C . ASN A 1 89 ? -3.222 3.232 13.450 1.00 88.50 89 ASN A C 1
ATOM 730 O O . ASN A 1 89 ? -2.082 2.843 13.701 1.00 88.50 89 ASN A O 1
ATOM 734 N N . LEU A 1 90 ? -3.574 3.666 12.240 1.00 90.00 90 LEU A N 1
ATOM 735 C CA . LEU A 1 90 ? -2.648 3.819 11.125 1.00 90.00 90 LEU A CA 1
ATOM 736 C C . LEU A 1 90 ? -1.884 5.155 11.137 1.00 90.00 90 LEU A C 1
ATOM 738 O O . LEU A 1 90 ? -1.027 5.352 10.276 1.00 90.00 90 LEU A O 1
ATOM 742 N N . ALA A 1 91 ? -2.161 6.032 12.107 1.00 88.25 91 ALA A N 1
ATOM 743 C CA . ALA A 1 91 ? -1.626 7.386 12.243 1.00 88.25 91 ALA A CA 1
ATOM 744 C C . ALA A 1 91 ? -1.958 8.337 11.073 1.00 88.25 91 ALA A C 1
ATOM 746 O O . ALA A 1 91 ? -1.244 9.311 10.845 1.00 88.25 91 ALA A O 1
ATOM 747 N N . LEU A 1 92 ? -3.055 8.088 10.349 1.00 86.75 92 LEU A N 1
ATOM 748 C CA . LEU A 1 92 ? -3.577 9.002 9.321 1.00 86.75 92 LEU A CA 1
ATOM 749 C C . LEU A 1 92 ? -4.255 10.228 9.916 1.00 86.75 92 LEU A C 1
ATOM 751 O O . LEU A 1 92 ? -4.214 11.318 9.352 1.00 86.75 92 LEU A O 1
ATOM 755 N N . ILE A 1 93 ? -4.898 10.044 11.063 1.00 86.06 93 ILE A N 1
ATOM 756 C CA . ILE A 1 93 ? -5.606 11.104 11.766 1.00 86.06 93 ILE A CA 1
ATOM 757 C C . ILE A 1 93 ? -5.119 11.167 13.203 1.00 86.06 93 ILE A C 1
ATOM 759 O O . ILE A 1 93 ? -4.664 10.175 13.773 1.00 86.06 93 ILE A O 1
ATOM 763 N N . LYS A 1 94 ? -5.231 12.350 13.802 1.00 80.62 94 LYS A N 1
ATOM 764 C CA . LYS A 1 94 ? -4.929 12.514 15.220 1.00 80.62 94 LYS A CA 1
ATOM 765 C C . LYS A 1 94 ? -6.125 12.097 16.084 1.00 80.62 94 LYS A C 1
ATOM 767 O O . LYS A 1 94 ? -7.262 12.291 15.640 1.00 80.62 94 LYS A O 1
ATOM 772 N N . PRO A 1 95 ? -5.899 11.637 17.328 1.00 79.25 95 PRO A N 1
ATOM 773 C CA . PRO A 1 95 ? -6.975 11.264 18.249 1.00 79.25 95 PRO A CA 1
ATOM 774 C C . PRO A 1 95 ? -8.016 12.376 18.442 1.00 79.25 95 PRO A C 1
ATOM 776 O O . PRO A 1 95 ? -9.213 12.118 18.548 1.00 79.25 95 PRO A O 1
ATOM 779 N N . GLU A 1 96 ? -7.590 13.643 18.421 1.00 80.75 96 GLU A N 1
ATOM 780 C CA . GLU A 1 96 ? -8.493 14.781 18.631 1.00 80.75 96 GLU A CA 1
ATOM 781 C C . GLU A 1 96 ? -9.484 14.981 17.466 1.00 80.75 96 GLU A C 1
ATOM 783 O O . GLU A 1 96 ? -10.552 15.566 17.654 1.00 80.75 96 GLU A O 1
ATOM 788 N N . ALA A 1 97 ? -9.160 14.471 16.272 1.00 76.75 97 ALA A N 1
ATOM 789 C CA . ALA A 1 97 ? -9.992 14.583 15.074 1.00 76.75 97 ALA A CA 1
ATOM 790 C C . ALA A 1 97 ? -11.086 13.501 14.981 1.00 76.75 97 ALA A C 1
ATOM 792 O O . ALA A 1 97 ? -12.004 13.645 14.171 1.00 76.75 97 ALA A O 1
ATOM 793 N N . LEU A 1 98 ? -11.047 12.459 15.825 1.00 77.62 98 LEU A N 1
ATOM 794 C CA . LEU A 1 98 ? -12.016 11.350 15.814 1.00 77.62 98 LEU A CA 1
ATOM 795 C C . LEU A 1 98 ? -13.472 11.826 15.893 1.00 77.62 98 LEU A C 1
ATOM 797 O O . LEU A 1 98 ? -14.333 11.307 15.192 1.00 77.62 98 LEU A O 1
ATOM 801 N N . SER A 1 99 ? -13.744 12.841 16.718 1.00 75.75 99 SER A N 1
ATOM 802 C CA . SER A 1 99 ? -15.098 13.382 16.918 1.00 75.75 99 SER A CA 1
ATOM 803 C C . SER A 1 99 ? -15.654 14.154 15.714 1.00 75.75 99 SER A C 1
ATOM 805 O O . SER A 1 99 ? -16.848 14.445 15.670 1.00 75.75 99 SER A O 1
ATOM 807 N N . THR A 1 100 ? -14.798 14.487 14.743 1.00 78.94 100 THR A N 1
ATOM 808 C CA . THR A 1 100 ? -15.149 15.297 13.566 1.00 78.94 100 THR A CA 1
ATOM 809 C C . THR A 1 100 ? -15.280 14.482 12.284 1.00 78.94 100 THR A C 1
ATOM 811 O O . THR A 1 100 ? -15.790 14.994 11.289 1.00 78.94 100 THR A O 1
ATOM 814 N N . ILE A 1 101 ? -14.838 13.221 12.298 1.00 75.44 101 ILE A N 1
ATOM 815 C CA . ILE A 1 101 ? -14.856 12.353 11.123 1.00 75.44 101 ILE A CA 1
ATOM 816 C C . ILE A 1 101 ? -16.140 11.520 11.136 1.00 75.44 101 ILE A C 1
ATOM 818 O O . ILE A 1 101 ? -16.439 10.879 12.147 1.00 75.44 101 ILE A O 1
ATOM 822 N N . PRO A 1 102 ? -16.910 11.507 10.032 1.00 70.12 102 PRO A N 1
ATOM 823 C CA . PRO A 1 102 ? -18.116 10.699 9.934 1.00 70.12 102 PRO A CA 1
ATOM 824 C C . PRO A 1 102 ? -17.838 9.218 10.210 1.00 70.12 102 PRO A C 1
ATOM 826 O O . PRO A 1 102 ? -16.835 8.658 9.767 1.00 70.12 102 PRO A O 1
ATOM 829 N N . SER A 1 103 ? -18.778 8.549 10.877 1.00 71.00 103 SER A N 1
ATOM 830 C CA . SER A 1 103 ? -18.711 7.103 11.130 1.00 71.00 103 SER A CA 1
ATOM 831 C C . SER A 1 103 ? -18.805 6.250 9.859 1.00 71.00 103 SER A C 1
ATOM 833 O O . SER A 1 103 ? -18.578 5.047 9.913 1.00 71.00 103 SER A O 1
ATOM 835 N N . GLU A 1 104 ? -19.159 6.858 8.725 1.00 68.88 104 GLU A N 1
ATOM 836 C CA . GLU A 1 104 ? -19.432 6.200 7.440 1.00 68.88 104 GLU A CA 1
ATOM 837 C C . GLU A 1 104 ? -18.167 5.687 6.721 1.00 68.88 104 GLU A C 1
ATOM 839 O O . GLU A 1 104 ? -18.257 5.056 5.670 1.00 68.88 104 GLU A O 1
ATOM 844 N N . GLY A 1 105 ? -16.992 5.884 7.325 1.00 79.62 105 GLY A N 1
ATOM 845 C CA . GLY A 1 105 ? -15.702 5.473 6.786 1.00 79.62 105 GLY A CA 1
ATOM 846 C C . GLY A 1 105 ? -15.021 6.588 5.993 1.00 79.62 105 GLY A C 1
ATOM 847 O O . GLY A 1 105 ? -15.651 7.498 5.460 1.00 79.62 105 GLY A O 1
ATOM 848 N N . ILE A 1 106 ? -13.697 6.531 5.944 1.00 87.56 106 ILE A N 1
ATOM 849 C CA . ILE A 1 106 ? -12.839 7.477 5.244 1.00 87.56 106 ILE A CA 1
ATOM 850 C C . ILE A 1 106 ? -12.681 6.994 3.804 1.00 87.56 106 ILE A C 1
ATOM 852 O O . ILE A 1 106 ? -12.273 5.859 3.541 1.00 87.56 106 ILE A O 1
ATOM 856 N N . SER A 1 107 ? -13.037 7.865 2.861 1.00 91.50 107 SER A N 1
ATOM 857 C CA . SER A 1 107 ? -12.895 7.587 1.432 1.00 91.50 107 SER A CA 1
ATOM 858 C C . SER A 1 107 ? -11.429 7.438 1.046 1.00 91.50 107 SER A C 1
ATOM 860 O O . SER A 1 107 ? -10.551 8.014 1.679 1.00 91.50 107 SER A O 1
ATOM 862 N N . TYR A 1 108 ? -11.172 6.646 0.010 1.00 93.44 108 TYR A N 1
ATOM 863 C CA . TYR A 1 108 ? -9.820 6.477 -0.504 1.00 93.44 108 TYR A CA 1
ATOM 864 C C . TYR A 1 108 ? -9.281 7.780 -1.084 1.00 93.44 108 TYR A C 1
ATOM 866 O O . TYR A 1 108 ? -9.934 8.405 -1.921 1.00 93.44 108 TYR A O 1
ATOM 874 N N . ASP A 1 109 ? -8.067 8.122 -0.669 1.00 94.12 109 ASP A N 1
ATOM 875 C CA . ASP A 1 109 ? -7.278 9.201 -1.233 1.00 94.12 109 ASP A CA 1
ATOM 876 C C . ASP A 1 109 ? -5.837 8.735 -1.487 1.00 94.12 109 ASP A C 1
ATOM 878 O O . ASP A 1 109 ? -5.249 7.965 -0.721 1.00 94.12 109 ASP A O 1
ATOM 882 N N . VAL A 1 110 ? -5.273 9.194 -2.604 1.00 94.12 110 VAL A N 1
ATOM 883 C CA . VAL A 1 110 ? -3.926 8.809 -3.044 1.00 94.12 110 VAL A CA 1
ATOM 884 C C . VAL A 1 110 ? -2.852 9.389 -2.127 1.00 94.12 110 VAL A C 1
ATOM 886 O O . VAL A 1 110 ? -1.834 8.734 -1.904 1.00 94.12 110 VAL A O 1
ATOM 889 N N . GLU A 1 111 ? -3.040 10.607 -1.618 1.00 94.56 111 GLU A N 1
ATOM 890 C CA . GLU A 1 111 ? -2.073 11.239 -0.722 1.00 94.56 111 GLU A CA 1
ATOM 891 C C . GLU A 1 111 ? -2.070 10.540 0.636 1.00 94.56 111 GLU A C 1
ATOM 893 O O . GLU A 1 111 ? -0.992 10.266 1.155 1.00 94.56 111 GLU A O 1
ATOM 898 N N . ASP A 1 112 ? -3.237 10.161 1.161 1.00 94.50 112 ASP A N 1
ATOM 899 C CA . ASP A 1 112 ? -3.328 9.408 2.415 1.00 94.50 112 ASP A CA 1
ATOM 900 C C . ASP A 1 112 ? -2.671 8.022 2.291 1.00 94.50 112 ASP A C 1
ATOM 902 O O . ASP A 1 112 ? -1.873 7.616 3.139 1.00 94.50 112 ASP A O 1
ATOM 906 N N . ALA A 1 113 ? -2.932 7.293 1.203 1.00 95.81 113 ALA A N 1
ATOM 907 C CA . ALA A 1 113 ? -2.279 6.007 0.961 1.00 95.81 113 ALA A CA 1
ATOM 908 C C . ALA A 1 113 ? -0.756 6.149 0.780 1.00 95.81 113 ALA A C 1
ATOM 910 O O . ALA A 1 113 ? 0.007 5.331 1.297 1.00 95.81 113 ALA A O 1
ATOM 911 N N . ALA A 1 114 ? -0.287 7.198 0.095 1.00 96.12 114 ALA A N 1
ATOM 912 C CA . ALA A 1 114 ? 1.145 7.470 -0.040 1.00 96.12 114 ALA A CA 1
ATOM 913 C C . ALA A 1 114 ? 1.773 7.857 1.307 1.00 96.12 114 ALA A C 1
ATOM 915 O O . ALA A 1 114 ? 2.864 7.388 1.635 1.00 96.12 114 ALA A O 1
ATOM 916 N N . TYR A 1 115 ? 1.059 8.643 2.115 1.00 94.62 115 TYR A N 1
ATOM 917 C CA . TYR A 1 115 ? 1.461 9.002 3.468 1.00 94.62 115 TYR A CA 1
ATOM 918 C C . TYR A 1 115 ? 1.640 7.759 4.341 1.00 94.62 115 TYR A C 1
ATOM 920 O O . TYR A 1 115 ? 2.652 7.656 5.034 1.00 94.62 115 TYR A O 1
ATOM 928 N N . LEU A 1 116 ? 0.719 6.791 4.264 1.00 95.00 116 LEU A N 1
ATOM 929 C CA . LEU A 1 116 ? 0.850 5.512 4.964 1.00 95.00 116 LEU A CA 1
ATOM 930 C C . LEU A 1 116 ? 2.107 4.746 4.553 1.00 95.00 116 LEU A C 1
ATOM 932 O O . LEU A 1 116 ? 2.802 4.220 5.418 1.00 95.00 116 LEU A O 1
ATOM 936 N N . LEU A 1 117 ? 2.423 4.685 3.258 1.00 95.62 117 LEU A N 1
ATOM 937 C CA . LEU A 1 117 ? 3.647 4.021 2.801 1.00 95.62 117 LEU A CA 1
ATOM 938 C C . LEU A 1 117 ? 4.916 4.732 3.294 1.00 95.62 117 LEU A C 1
ATOM 940 O O . LEU A 1 117 ? 5.910 4.067 3.588 1.00 95.62 117 LEU A O 1
ATOM 944 N N . ASP A 1 118 ? 4.887 6.063 3.400 1.00 93.75 118 ASP A N 1
ATOM 945 C CA . ASP A 1 118 ? 6.008 6.869 3.896 1.00 93.75 118 ASP A CA 1
ATOM 946 C C . ASP A 1 118 ? 6.190 6.759 5.424 1.00 93.75 118 ASP A C 1
ATOM 948 O O . ASP A 1 118 ? 7.324 6.729 5.905 1.00 93.75 118 ASP A O 1
ATOM 952 N N . HIS A 1 119 ? 5.098 6.694 6.195 1.00 92.75 119 HIS A N 1
ATOM 953 C CA . HIS A 1 119 ? 5.131 6.909 7.651 1.00 92.75 119 HIS A CA 1
ATOM 954 C C . HIS A 1 119 ? 4.731 5.688 8.486 1.00 92.75 119 HIS A C 1
ATOM 956 O O . HIS A 1 119 ? 4.957 5.679 9.696 1.00 92.75 119 HIS A O 1
ATOM 962 N N . ASN A 1 120 ? 4.181 4.640 7.871 1.00 94.12 120 ASN A N 1
ATOM 963 C CA . ASN A 1 120 ? 3.767 3.423 8.558 1.00 94.12 120 ASN A CA 1
ATOM 964 C C . ASN A 1 120 ? 4.514 2.206 7.991 1.00 94.12 120 ASN A C 1
ATOM 966 O O . ASN A 1 120 ? 4.097 1.570 7.023 1.00 94.12 120 ASN A O 1
ATOM 970 N N . ALA A 1 121 ? 5.642 1.865 8.624 1.00 93.12 121 ALA A N 1
ATOM 971 C CA . ALA A 1 121 ? 6.514 0.777 8.179 1.00 93.12 121 ALA A CA 1
ATOM 972 C C . ALA A 1 121 ? 5.810 -0.591 8.147 1.00 93.12 121 ALA A C 1
ATOM 974 O O . ALA A 1 121 ? 6.082 -1.395 7.256 1.00 93.12 121 ALA A O 1
ATOM 975 N N . THR A 1 122 ? 4.892 -0.848 9.086 1.00 94.50 122 THR A N 1
ATOM 976 C CA . THR A 1 122 ? 4.100 -2.085 9.128 1.00 94.50 122 THR A CA 1
ATOM 977 C C . THR A 1 122 ? 3.144 -2.161 7.946 1.00 94.50 122 THR A C 1
ATOM 979 O O . THR A 1 122 ? 3.098 -3.184 7.265 1.00 94.50 122 THR A O 1
ATOM 982 N N . PHE A 1 123 ? 2.431 -1.069 7.659 1.00 95.44 123 PHE A N 1
ATOM 983 C CA . PHE A 1 123 ? 1.551 -0.989 6.497 1.00 95.44 123 PHE A CA 1
ATOM 984 C C . PHE A 1 123 ? 2.334 -1.156 5.193 1.00 95.44 123 PHE A C 1
ATOM 986 O O . PHE A 1 123 ? 1.942 -1.945 4.339 1.00 95.44 123 PHE A O 1
ATOM 993 N N . LYS A 1 124 ? 3.486 -0.488 5.063 1.00 95.50 124 LYS A N 1
ATOM 994 C CA . LYS A 1 124 ? 4.357 -0.619 3.892 1.00 95.50 124 LYS A CA 1
ATOM 995 C C . LYS A 1 124 ? 4.822 -2.062 3.674 1.00 95.50 124 LYS A C 1
ATOM 997 O O . LYS A 1 124 ? 4.700 -2.570 2.564 1.00 95.50 124 LYS A O 1
ATOM 1002 N N . LEU A 1 125 ? 5.347 -2.714 4.715 1.00 95.44 125 LEU A N 1
ATOM 1003 C CA . LEU A 1 125 ? 5.813 -4.100 4.624 1.00 95.44 125 LEU A CA 1
ATOM 1004 C C . LEU A 1 125 ? 4.681 -5.032 4.178 1.00 95.44 125 LEU A C 1
ATOM 1006 O O . LEU A 1 125 ? 4.872 -5.853 3.287 1.00 95.44 125 LEU A O 1
ATOM 1010 N N . TRP A 1 126 ? 3.494 -4.855 4.754 1.00 96.19 126 TRP A N 1
ATOM 1011 C CA . TRP A 1 126 ? 2.317 -5.625 4.376 1.00 96.19 126 TRP A CA 1
ATOM 1012 C C . TRP A 1 126 ? 1.898 -5.394 2.914 1.00 96.19 126 TRP A C 1
ATOM 1014 O O . TRP A 1 126 ? 1.577 -6.355 2.217 1.00 96.19 126 TRP A O 1
ATOM 1024 N N . ILE A 1 127 ? 1.942 -4.154 2.411 1.00 95.94 127 ILE A N 1
ATOM 1025 C CA . ILE A 1 127 ? 1.668 -3.862 0.994 1.00 95.94 127 ILE A CA 1
ATOM 1026 C C . ILE A 1 127 ? 2.686 -4.550 0.081 1.00 95.94 127 ILE A C 1
ATOM 1028 O O . ILE A 1 127 ? 2.286 -5.158 -0.912 1.00 95.94 127 ILE A O 1
ATOM 1032 N N . ASP A 1 128 ? 3.977 -4.493 0.416 1.00 93.88 128 ASP A N 1
ATOM 1033 C CA . ASP A 1 128 ? 5.023 -5.163 -0.363 1.00 93.88 128 ASP A CA 1
ATOM 1034 C C . ASP A 1 128 ? 4.765 -6.684 -0.433 1.00 93.88 128 ASP A C 1
ATOM 1036 O O . ASP A 1 128 ? 4.806 -7.273 -1.516 1.00 93.88 128 ASP A O 1
ATOM 1040 N N . GLU A 1 129 ? 4.398 -7.309 0.692 1.00 94.00 129 GLU A N 1
ATOM 1041 C CA . GLU A 1 129 ? 4.012 -8.726 0.744 1.00 94.00 129 GLU A CA 1
ATOM 1042 C C . GLU A 1 129 ? 2.768 -9.032 -0.105 1.00 94.00 129 GLU A C 1
ATOM 1044 O O . GLU A 1 129 ? 2.736 -10.046 -0.806 1.00 94.00 129 GLU A O 1
ATOM 1049 N N . CYS A 1 130 ? 1.749 -8.165 -0.086 1.00 93.62 130 CYS A N 1
ATOM 1050 C CA . CYS A 1 130 ? 0.543 -8.340 -0.900 1.00 93.62 130 CYS A CA 1
ATOM 1051 C C . CYS A 1 130 ? 0.856 -8.274 -2.402 1.00 93.62 130 CYS A C 1
ATOM 1053 O O . CYS A 1 130 ? 0.351 -9.091 -3.176 1.00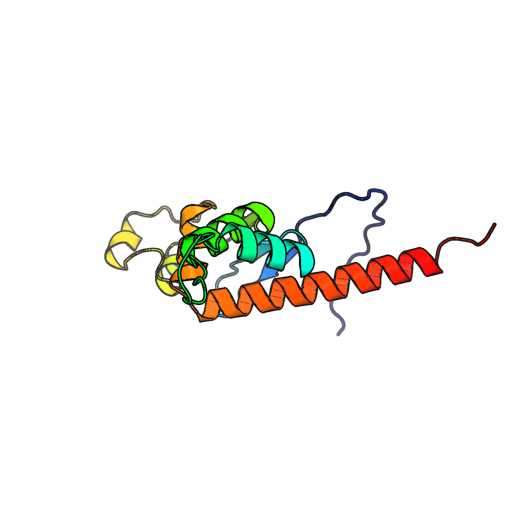 93.62 130 CYS A O 1
ATOM 1055 N N . LEU A 1 131 ? 1.717 -7.341 -2.822 1.00 92.00 131 LEU A N 1
ATOM 1056 C CA . LEU A 1 131 ? 2.136 -7.211 -4.220 1.00 92.00 131 LEU A CA 1
ATOM 1057 C C . LEU A 1 131 ? 2.935 -8.432 -4.693 1.00 92.00 131 LEU A C 1
ATOM 1059 O O . LEU A 1 131 ? 2.711 -8.919 -5.804 1.00 92.00 131 LEU A O 1
ATOM 1063 N N . ASP A 1 132 ? 3.818 -8.966 -3.848 1.00 90.06 132 ASP A N 1
ATOM 1064 C CA . ASP A 1 132 ? 4.574 -10.182 -4.156 1.00 90.06 132 ASP A CA 1
ATOM 1065 C C . ASP A 1 132 ? 3.660 -11.422 -4.222 1.00 90.06 132 ASP A C 1
ATOM 1067 O O . ASP A 1 132 ? 3.783 -12.242 -5.139 1.00 90.06 132 ASP A O 1
ATOM 1071 N N . GLN A 1 133 ? 2.688 -11.549 -3.309 1.00 86.81 133 GLN A N 1
ATOM 1072 C CA . GLN A 1 133 ? 1.683 -12.619 -3.355 1.00 86.81 133 GLN A CA 1
ATOM 1073 C C . GLN A 1 133 ? 0.822 -12.544 -4.620 1.00 86.81 133 GLN A C 1
ATOM 1075 O O . GLN A 1 133 ? 0.574 -13.573 -5.257 1.00 86.81 133 GLN A O 1
ATOM 1080 N N . TYR A 1 134 ? 0.404 -11.338 -5.017 1.00 82.06 134 TYR A N 1
ATOM 1081 C CA . TYR A 1 134 ? -0.343 -11.134 -6.254 1.00 82.06 134 TYR A CA 1
ATOM 1082 C C . TYR A 1 134 ? 0.487 -11.581 -7.464 1.00 82.06 134 TYR A C 1
ATOM 1084 O O . TYR A 1 134 ? -0.011 -12.306 -8.325 1.00 82.06 134 TYR A O 1
ATOM 1092 N N . GLU A 1 135 ? 1.761 -11.186 -7.540 1.00 80.69 135 GLU A N 1
ATOM 1093 C CA . GLU A 1 135 ? 2.659 -11.549 -8.643 1.00 80.69 135 GLU A CA 1
ATOM 1094 C C . GLU A 1 135 ? 2.779 -13.076 -8.799 1.00 80.69 135 GLU A C 1
ATOM 1096 O O . GLU A 1 135 ? 2.668 -13.603 -9.914 1.00 80.69 135 GLU A O 1
ATOM 1101 N N . ILE A 1 136 ? 2.915 -13.798 -7.681 1.00 81.94 136 ILE A N 1
ATOM 1102 C CA . ILE A 1 136 ? 2.941 -15.267 -7.653 1.00 81.94 136 ILE A CA 1
ATOM 1103 C C . ILE A 1 136 ? 1.611 -15.850 -8.145 1.00 81.94 136 ILE A C 1
ATOM 1105 O O . ILE A 1 136 ? 1.612 -16.738 -9.003 1.00 81.94 136 ILE A O 1
ATOM 1109 N N . TRP A 1 137 ? 0.483 -15.346 -7.637 1.00 78.31 137 TRP A N 1
ATOM 1110 C CA . TRP A 1 137 ? -0.849 -15.812 -8.027 1.00 78.31 137 TRP A CA 1
ATOM 1111 C C . TRP A 1 137 ? -1.119 -15.598 -9.523 1.00 78.31 137 TRP A C 1
ATOM 1113 O O . TRP A 1 137 ? -1.511 -16.533 -10.222 1.00 78.31 137 TRP A O 1
ATOM 1123 N N . ASN A 1 138 ? -0.820 -14.406 -10.043 1.00 78.81 138 ASN A N 1
ATOM 1124 C CA . ASN A 1 138 ? -1.008 -14.059 -11.452 1.00 78.81 138 ASN A CA 1
ATOM 1125 C C . ASN A 1 138 ? -0.156 -14.951 -12.371 1.00 78.81 138 ASN A C 1
ATOM 1127 O O . ASN A 1 138 ? -0.623 -15.422 -13.409 1.00 78.81 138 ASN A O 1
ATOM 1131 N N . LYS A 1 139 ? 1.094 -15.236 -11.981 1.00 79.25 139 LYS A N 1
ATOM 1132 C CA . LYS A 1 139 ? 1.962 -16.153 -12.731 1.00 79.25 139 LYS A CA 1
ATOM 1133 C C . LYS A 1 139 ? 1.402 -17.578 -12.749 1.00 79.25 139 LYS A C 1
ATOM 1135 O O . LYS A 1 139 ? 1.326 -18.180 -13.819 1.00 79.25 139 LYS A O 1
ATOM 1140 N N . ALA A 1 140 ? 0.985 -18.097 -11.594 1.00 79.88 140 ALA A N 1
ATOM 1141 C CA . ALA A 1 140 ? 0.412 -19.437 -11.488 1.00 79.88 140 ALA A CA 1
ATOM 1142 C C . ALA A 1 140 ? -0.873 -19.580 -12.322 1.00 79.88 140 ALA A C 1
ATOM 1144 O O . ALA A 1 140 ? -1.053 -20.581 -13.018 1.00 79.88 140 ALA A O 1
ATOM 1145 N N . GLU A 1 141 ? -1.737 -18.564 -12.312 1.00 78.69 141 GLU A N 1
ATOM 1146 C CA . GLU A 1 141 ? -2.980 -18.571 -13.082 1.00 78.69 141 GLU A CA 1
ATOM 1147 C C . GLU A 1 141 ? -2.718 -18.512 -14.595 1.00 78.69 141 GLU A C 1
ATOM 1149 O O . GLU A 1 141 ? -3.323 -19.272 -15.355 1.00 78.69 141 GLU A O 1
ATOM 1154 N N . LYS A 1 142 ? -1.753 -17.699 -15.047 1.00 79.00 142 LYS A N 1
ATOM 1155 C CA . LYS A 1 142 ? -1.312 -17.682 -16.453 1.00 79.00 142 LYS A CA 1
ATOM 1156 C C . LYS A 1 142 ? -0.769 -19.039 -16.904 1.00 79.00 142 LYS A C 1
ATOM 1158 O O . LYS A 1 142 ? -1.137 -19.520 -17.974 1.00 79.00 142 LYS A O 1
ATOM 1163 N N . GLU A 1 143 ? 0.062 -19.686 -16.089 1.00 80.62 143 GLU A N 1
ATOM 1164 C CA . GLU A 1 143 ? 0.596 -21.022 -16.389 1.00 80.62 143 GLU A CA 1
ATOM 1165 C C . GLU A 1 143 ? -0.501 -22.096 -16.424 1.00 80.62 143 GLU A C 1
ATOM 1167 O O . GLU A 1 143 ? -0.473 -22.982 -17.281 1.00 80.62 143 GLU A O 1
ATOM 1172 N N . ARG A 1 144 ? -1.491 -22.018 -15.524 1.00 75.81 144 ARG A N 1
ATOM 1173 C CA . ARG A 1 144 ? -2.653 -22.917 -15.513 1.00 75.81 144 ARG A CA 1
ATOM 1174 C C . ARG A 1 144 ? -3.490 -22.758 -16.782 1.00 75.81 144 ARG A C 1
ATOM 1176 O O . ARG A 1 144 ? -3.849 -23.757 -17.400 1.00 75.81 144 ARG A O 1
ATOM 1183 N N . ARG A 1 145 ? -3.750 -21.519 -17.208 1.00 74.31 145 ARG A N 1
ATOM 1184 C CA . ARG A 1 145 ? -4.468 -21.220 -18.459 1.00 74.31 145 ARG A CA 1
ATOM 1185 C C . ARG A 1 145 ? -3.711 -21.729 -19.683 1.00 74.31 145 ARG A C 1
ATOM 1187 O O . ARG A 1 145 ? -4.317 -22.381 -20.525 1.00 74.31 145 ARG A O 1
ATOM 1194 N N . ALA A 1 146 ? -2.394 -21.519 -19.743 1.00 75.19 146 ALA A N 1
ATOM 1195 C CA . ALA A 1 146 ? -1.548 -22.010 -20.833 1.00 75.19 146 ALA A CA 1
ATOM 1196 C C . ALA A 1 146 ? -1.586 -23.543 -20.979 1.00 75.19 146 ALA A C 1
ATOM 1198 O O . ALA A 1 146 ? -1.583 -24.052 -22.094 1.00 75.19 146 ALA A O 1
ATOM 1199 N N . LYS A 1 147 ? -1.660 -24.281 -19.862 1.00 73.62 147 LYS A N 1
ATOM 1200 C CA . LYS A 1 147 ? -1.766 -25.752 -19.857 1.00 73.62 147 LYS A CA 1
ATOM 1201 C C . LYS A 1 147 ? -3.161 -26.274 -20.218 1.00 73.62 147 LYS A C 1
ATOM 1203 O O . LYS A 1 147 ? -3.274 -27.413 -20.652 1.00 73.62 147 LYS A O 1
ATOM 1208 N N . ASN A 1 148 ? -4.200 -25.457 -20.037 1.00 63.38 148 ASN A N 1
ATOM 1209 C CA . ASN A 1 148 ? -5.594 -25.808 -20.325 1.00 63.38 148 ASN A CA 1
ATOM 1210 C C . ASN A 1 148 ? -6.071 -25.336 -21.710 1.00 63.38 148 ASN A C 1
ATOM 1212 O O . ASN A 1 148 ? -7.230 -25.556 -22.059 1.00 63.38 148 ASN A O 1
ATOM 1216 N N . LEU A 1 149 ? -5.204 -24.699 -22.504 1.00 56.03 149 LEU A N 1
ATOM 1217 C CA . LEU A 1 149 ? -5.471 -24.451 -23.917 1.00 56.03 149 LEU A CA 1
ATOM 1218 C C . LEU A 1 149 ? -5.391 -25.788 -24.670 1.00 56.03 149 LEU A C 1
ATOM 1220 O O . LEU A 1 149 ? -4.340 -26.432 -24.634 1.00 56.03 149 LEU A O 1
ATOM 1224 N N . PRO A 1 150 ? -6.469 -26.233 -25.344 1.00 51.59 150 PRO A N 1
ATOM 1225 C CA . PRO A 1 150 ? -6.395 -27.420 -26.175 1.00 51.59 150 PRO A CA 1
ATOM 1226 C C . PRO A 1 150 ? -5.395 -27.143 -27.297 1.00 51.59 150 PRO A C 1
ATOM 1228 O O . PRO A 1 150 ? -5.576 -26.218 -28.088 1.00 51.59 150 PRO A O 1
ATOM 1231 N N . THR A 1 151 ? -4.323 -27.931 -27.348 1.00 49.25 151 THR A N 1
ATOM 1232 C CA . THR A 1 151 ? -3.488 -28.065 -28.542 1.00 49.25 151 THR A CA 1
ATOM 1233 C C . THR A 1 151 ? -4.376 -28.603 -29.659 1.00 49.25 151 THR A C 1
ATOM 1235 O O . THR A 1 151 ? -4.642 -29.805 -29.705 1.00 49.25 151 THR A O 1
ATOM 1238 N N . GLY A 1 152 ? -4.911 -27.691 -30.470 1.00 43.53 152 GLY A N 1
ATOM 1239 C CA . GLY A 1 152 ? -5.502 -27.993 -31.771 1.00 43.53 152 GLY A CA 1
ATOM 1240 C C . GLY A 1 152 ? -4.421 -28.301 -32.791 1.00 43.53 152 GLY A C 1
ATOM 1241 O O . GLY A 1 152 ? -3.366 -27.627 -32.737 1.00 43.53 152 GLY A O 1
#

pLDDT: mean 81.77, std 16.22, range [32.47, 96.69]

Foldseek 3Di:
DDDDDDDDDDPDPDFFWDWDFDPPDPPFTKTWTWTADDPVNLVVLQVVQFDDDPDDPDDTDGNLLSSLLVCCVHITPWMPGAALVNCVVLVLDPPVCNVVDDRRHDGGDSNSSSVSCVPPVSVVVVVVVVNVVVNVVVVVVVVVVVVPPPPD

Radius of gyration: 18.86 Å; chains: 1; bounding box: 50×43×50 Å

Sequence (152 aa):
MSPFFKEHSYQDDELHPVDFEYPFVQDEKFCVSLLPVDRKQREKLMKQATPQQKGFRVTPEINTSLYHKALVKEAFAGWKGLTAKVAENLALIKPEALSTIPSEGISYDVEDAAYLLDHNATFKLWIDECLDQYEIWNKAEKERRAKNLPTG